Protein AF-A0A8H4QFP4-F1 (afdb_monomer_lite)

Structure (mmCIF, N/CA/C/O backbone):
data_AF-A0A8H4QFP4-F1
#
_entry.id   AF-A0A8H4QFP4-F1
#
loop_
_atom_site.group_PDB
_atom_site.id
_atom_site.type_symbol
_atom_site.label_atom_id
_atom_site.label_alt_id
_atom_site.label_comp_id
_atom_site.label_asym_id
_atom_site.label_entity_id
_atom_site.label_seq_id
_atom_site.pdbx_PDB_ins_code
_atom_site.Cartn_x
_atom_site.Cartn_y
_atom_site.Cartn_z
_atom_site.occupancy
_atom_site.B_iso_or_equiv
_atom_site.auth_seq_id
_atom_site.auth_comp_id
_atom_site.auth_asym_id
_atom_site.auth_atom_id
_atom_site.pdbx_PDB_model_num
ATOM 1 N N . MET A 1 1 ? 19.615 -2.087 7.300 1.00 49.97 1 MET A N 1
ATOM 2 C CA . MET A 1 1 ? 18.516 -1.311 6.683 1.00 49.97 1 MET A CA 1
ATOM 3 C C . MET A 1 1 ? 17.338 -2.218 6.339 1.00 49.97 1 MET A C 1
ATOM 5 O O . MET A 1 1 ? 16.281 -2.030 6.914 1.00 49.97 1 MET A O 1
ATOM 9 N N . LEU A 1 2 ? 17.520 -3.281 5.542 1.00 51.28 2 LEU A N 1
ATOM 10 C CA . LEU A 1 2 ? 16.473 -4.303 5.332 1.00 51.28 2 LEU A CA 1
ATOM 11 C C . LEU A 1 2 ? 16.187 -5.159 6.584 1.00 51.28 2 LEU A C 1
ATOM 13 O O . LEU A 1 2 ? 15.030 -5.436 6.879 1.00 51.28 2 LEU A O 1
ATOM 17 N N . GLU A 1 3 ? 17.214 -5.481 7.381 1.00 47.75 3 GLU A N 1
ATOM 18 C CA . GLU A 1 3 ? 17.048 -6.119 8.705 1.00 47.75 3 GLU A CA 1
ATOM 19 C C . GLU A 1 3 ? 16.192 -5.278 9.670 1.00 47.75 3 GLU A C 1
ATOM 21 O O . GLU A 1 3 ? 15.580 -5.813 10.590 1.00 47.75 3 GLU A O 1
ATOM 26 N N . THR A 1 4 ? 16.134 -3.957 9.462 1.00 50.09 4 THR A N 1
ATOM 27 C CA . THR A 1 4 ? 15.333 -3.031 10.272 1.00 50.09 4 THR A CA 1
ATOM 28 C C . THR A 1 4 ? 13.845 -3.141 9.936 1.00 50.09 4 THR A C 1
ATOM 30 O O . THR A 1 4 ? 13.027 -2.971 10.830 1.00 50.09 4 THR A O 1
ATOM 33 N N . LEU A 1 5 ? 13.491 -3.488 8.690 1.00 51.88 5 LEU A N 1
ATOM 34 C CA . LEU A 1 5 ? 12.107 -3.775 8.298 1.00 51.88 5 LEU A CA 1
ATOM 35 C C . LEU A 1 5 ? 11.649 -5.150 8.802 1.00 51.88 5 LEU A C 1
ATOM 37 O O . LEU A 1 5 ? 10.532 -5.277 9.285 1.00 51.88 5 LEU A O 1
ATOM 41 N N . GLU A 1 6 ? 12.523 -6.161 8.767 1.00 51.56 6 GLU A N 1
ATOM 42 C CA . GLU A 1 6 ? 12.221 -7.497 9.312 1.00 51.56 6 GLU A CA 1
ATOM 43 C C . GLU A 1 6 ? 12.096 -7.502 10.845 1.00 51.56 6 GLU A C 1
ATOM 45 O O . GLU A 1 6 ? 11.341 -8.297 11.397 1.00 51.56 6 GLU A O 1
ATOM 50 N N . LYS A 1 7 ? 12.798 -6.594 11.537 1.00 49.75 7 LYS A N 1
ATOM 51 C CA . LYS A 1 7 ? 12.644 -6.336 12.982 1.00 49.75 7 LYS A CA 1
ATOM 52 C C . LYS A 1 7 ? 11.588 -5.274 13.317 1.00 49.75 7 LYS A C 1
ATOM 54 O O . LYS A 1 7 ? 11.332 -5.037 14.494 1.00 49.75 7 LYS A O 1
ATOM 59 N N . GLY A 1 8 ? 11.018 -4.611 12.313 1.00 45.84 8 GLY A N 1
ATOM 60 C CA . GLY A 1 8 ? 10.252 -3.370 12.443 1.00 45.84 8 GLY A CA 1
ATOM 61 C C . GLY A 1 8 ? 8.747 -3.543 12.620 1.00 45.84 8 GLY A C 1
ATOM 62 O O . GLY A 1 8 ? 8.006 -2.622 12.297 1.00 45.84 8 GLY A O 1
ATOM 63 N N . SER A 1 9 ? 8.271 -4.688 13.115 1.00 49.34 9 SER A N 1
ATOM 64 C CA . SER A 1 9 ? 6.882 -4.805 13.562 1.00 49.34 9 SER A CA 1
ATOM 65 C C . SER A 1 9 ? 6.730 -4.046 14.884 1.00 49.34 9 SER A C 1
ATOM 67 O O . SER A 1 9 ? 6.906 -4.616 15.964 1.00 49.34 9 SER A O 1
ATOM 69 N N . VAL A 1 10 ? 6.459 -2.741 14.822 1.00 53.31 10 VAL A N 1
ATOM 70 C CA . VAL A 1 10 ? 5.993 -2.004 16.001 1.00 53.31 10 VAL A CA 1
ATOM 71 C C . VAL A 1 10 ? 4.677 -2.663 16.420 1.00 53.31 10 VAL A C 1
ATOM 73 O O . VAL A 1 10 ? 3.747 -2.735 15.623 1.00 53.31 10 VAL A O 1
ATOM 76 N N . SER A 1 11 ? 4.619 -3.226 17.630 1.00 50.56 11 SER A N 1
ATOM 77 C CA . SER A 1 11 ? 3.554 -4.139 18.081 1.00 50.56 11 SER A CA 1
ATOM 78 C C . SER A 1 11 ? 2.201 -3.470 18.365 1.00 50.56 11 SER A C 1
ATOM 80 O O . SER A 1 11 ? 1.411 -3.980 19.159 1.00 50.56 11 SER A O 1
ATOM 82 N N . GLU A 1 12 ? 1.935 -2.315 17.774 1.00 59.06 12 GLU A N 1
ATOM 83 C CA . GLU A 1 12 ? 0.670 -1.608 17.915 1.00 59.06 12 GLU A CA 1
ATOM 84 C C . GLU A 1 12 ? -0.135 -1.874 16.653 1.00 59.06 12 GLU A C 1
ATOM 86 O O . GLU A 1 12 ? 0.298 -1.522 15.571 1.00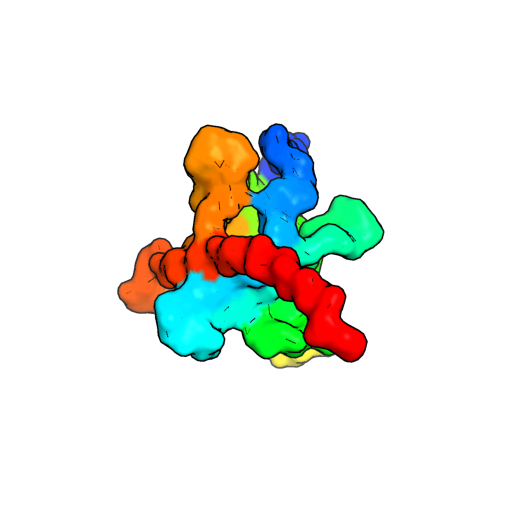 59.06 12 GLU A O 1
ATOM 91 N N . ALA A 1 13 ? -1.269 -2.559 16.761 1.00 66.75 13 ALA A N 1
ATOM 92 C CA . ALA A 1 13 ? -2.140 -2.824 15.619 1.00 66.75 13 ALA A CA 1
ATOM 93 C C . ALA A 1 13 ? -2.524 -1.522 14.872 1.00 66.75 13 ALA A C 1
ATOM 95 O O . ALA A 1 13 ? -2.478 -0.439 15.467 1.00 66.75 13 ALA A O 1
ATOM 96 N N . PRO A 1 14 ? -2.945 -1.605 13.593 1.00 70.25 14 PRO A N 1
ATOM 97 C CA . PRO A 1 14 ? -3.485 -0.454 12.878 1.00 70.25 14 PRO A CA 1
ATOM 98 C C . PRO A 1 14 ? -4.559 0.250 13.712 1.00 70.25 14 PRO A C 1
ATOM 100 O O . PRO A 1 14 ? -5.443 -0.396 14.273 1.00 70.25 14 PRO A O 1
ATOM 103 N N . THR A 1 15 ? -4.476 1.578 13.804 1.00 70.00 15 THR A N 1
ATOM 104 C CA . THR A 1 15 ? -5.427 2.381 14.589 1.00 70.00 15 THR A CA 1
ATOM 105 C C . THR A 1 15 ? -6.840 2.333 14.002 1.00 70.00 15 THR A C 1
ATOM 107 O O . THR A 1 15 ? -7.816 2.439 14.740 1.00 70.00 15 THR A O 1
ATOM 110 N N . GLU A 1 16 ? -6.949 2.138 12.687 1.00 81.31 16 GLU A N 1
ATOM 111 C CA . GLU A 1 16 ? -8.213 1.985 11.969 1.00 81.31 16 GLU A CA 1
ATOM 112 C C . GLU A 1 16 ? -8.458 0.512 11.588 1.00 81.31 16 GLU A C 1
ATOM 114 O O . GLU A 1 16 ? -7.497 -0.227 11.348 1.00 81.31 16 GLU A O 1
ATOM 119 N N . PRO A 1 17 ? -9.724 0.063 11.470 1.00 88.88 17 PRO A N 1
ATOM 120 C CA . PRO A 1 17 ? -10.044 -1.273 10.969 1.00 88.88 17 PRO A CA 1
ATOM 121 C C . PRO A 1 17 ? -9.401 -1.554 9.603 1.00 88.88 17 PRO A C 1
ATOM 123 O O . PRO A 1 17 ? -9.387 -0.684 8.732 1.00 88.88 17 PRO A O 1
ATOM 126 N N . LEU A 1 18 ? -8.942 -2.791 9.366 1.00 90.88 18 LEU A N 1
ATOM 127 C CA . LEU A 1 18 ? -8.293 -3.175 8.100 1.00 90.88 18 LEU A CA 1
ATOM 128 C C . LEU A 1 18 ? -9.156 -2.867 6.867 1.00 90.88 18 LEU A C 1
ATOM 130 O O . LEU A 1 18 ? -8.640 -2.446 5.833 1.00 90.88 18 LEU A O 1
ATOM 134 N N . SER A 1 19 ? -10.478 -3.001 6.995 1.00 91.00 19 SER A N 1
ATOM 135 C CA . SER A 1 19 ? -11.441 -2.682 5.938 1.00 91.00 19 SER A CA 1
ATOM 136 C C . SER A 1 19 ? -11.335 -1.240 5.433 1.00 91.00 19 SER A C 1
ATOM 138 O O . SER A 1 19 ? -11.588 -0.994 4.256 1.00 91.00 19 SER A O 1
ATOM 140 N N . THR A 1 20 ? -10.924 -0.286 6.273 1.00 91.81 20 THR A N 1
ATOM 141 C CA . THR A 1 20 ? -10.773 1.131 5.898 1.00 91.81 20 THR A CA 1
ATOM 142 C C . THR A 1 20 ? -9.725 1.324 4.793 1.00 91.81 20 THR A C 1
ATOM 144 O O . THR A 1 20 ? -9.872 2.203 3.937 1.00 91.81 20 THR A O 1
ATOM 147 N N . TYR A 1 21 ? -8.705 0.464 4.760 1.00 94.00 21 TYR A N 1
ATOM 148 C CA . TYR A 1 21 ? -7.612 0.496 3.785 1.00 94.00 21 TYR A CA 1
ATOM 149 C C . TYR A 1 21 ? -7.921 -0.264 2.487 1.00 94.00 21 TYR A C 1
ATOM 151 O O . TYR A 1 21 ? -7.125 -0.218 1.557 1.00 94.00 21 TYR A O 1
ATOM 159 N N . THR A 1 22 ? -9.052 -0.970 2.401 1.00 94.75 22 THR A N 1
ATOM 160 C CA . THR A 1 22 ? -9.419 -1.730 1.193 1.00 94.75 22 THR A CA 1
ATOM 161 C C . THR A 1 22 ? -9.922 -0.828 0.076 1.00 94.75 22 THR A C 1
ATOM 163 O O . THR A 1 22 ? -10.586 0.174 0.345 1.00 94.75 22 THR A O 1
ATOM 166 N N . GLY A 1 23 ? -9.636 -1.186 -1.172 1.00 94.00 23 GLY A N 1
ATOM 167 C CA . GLY A 1 23 ? -10.086 -0.477 -2.367 1.00 94.00 23 GLY A CA 1
ATOM 168 C C . GLY A 1 23 ? -9.072 -0.541 -3.502 1.00 94.00 23 GLY A C 1
ATOM 169 O O . GLY A 1 23 ? -7.975 -1.082 -3.348 1.00 94.00 23 GLY A O 1
ATOM 170 N N . THR A 1 24 ? -9.449 0.046 -4.631 1.00 93.94 24 THR A N 1
ATOM 171 C CA . THR A 1 24 ? -8.549 0.274 -5.761 1.00 93.94 24 THR A CA 1
ATOM 172 C C . THR A 1 24 ? -7.911 1.646 -5.613 1.00 93.94 24 THR A C 1
ATOM 174 O O . THR A 1 24 ? -8.580 2.612 -5.256 1.00 93.94 24 THR A O 1
ATOM 177 N N . TYR A 1 25 ? -6.606 1.721 -5.835 1.00 94.56 25 TYR A N 1
ATOM 178 C CA . TYR A 1 25 ? -5.821 2.942 -5.745 1.00 94.56 25 TYR A CA 1
ATOM 179 C C . TYR A 1 25 ? -5.143 3.168 -7.079 1.00 94.56 25 TYR A C 1
ATOM 181 O O . TYR A 1 25 ? -4.299 2.353 -7.446 1.00 94.56 25 TYR A O 1
ATOM 189 N N . SER A 1 26 ? -5.466 4.250 -7.779 1.00 92.56 26 SER A N 1
ATOM 190 C CA . SER A 1 26 ? -4.950 4.530 -9.117 1.00 92.56 26 SER A CA 1
ATOM 191 C C . SER A 1 26 ? -4.257 5.890 -9.205 1.00 92.56 26 SER A C 1
ATOM 193 O O . SER A 1 26 ? -4.522 6.814 -8.433 1.00 92.56 26 SER A O 1
ATOM 195 N N . ASN A 1 27 ? -3.306 6.026 -10.125 1.00 89.25 27 ASN A N 1
ATOM 196 C CA . ASN A 1 27 ? -2.833 7.343 -10.541 1.00 89.25 27 ASN A CA 1
ATOM 197 C C . ASN A 1 27 ? -3.816 7.975 -11.542 1.00 89.25 27 ASN A C 1
ATOM 199 O O . ASN A 1 27 ? -4.670 7.301 -12.106 1.00 89.25 27 ASN A O 1
ATOM 203 N N . GLU A 1 28 ? -3.648 9.268 -11.826 1.00 85.44 28 GLU A N 1
ATOM 204 C CA . GLU A 1 28 ? -4.523 10.011 -12.752 1.00 85.44 28 GLU A CA 1
ATOM 205 C C . GLU A 1 28 ? -4.622 9.375 -14.151 1.00 85.44 28 GLU A C 1
ATOM 207 O O . GLU A 1 28 ? -5.681 9.394 -14.771 1.00 85.44 28 GLU A O 1
ATOM 212 N N . ALA A 1 29 ? -3.534 8.774 -14.640 1.00 84.31 29 ALA A N 1
ATOM 213 C CA . ALA A 1 29 ? -3.508 8.106 -15.939 1.00 84.31 29 ALA A CA 1
ATOM 214 C C . ALA A 1 29 ? -4.175 6.715 -15.938 1.00 84.31 29 ALA A C 1
ATOM 216 O O . ALA A 1 29 ? -4.335 6.136 -17.011 1.00 84.31 29 ALA A O 1
ATOM 217 N N . GLN A 1 30 ? -4.525 6.172 -14.763 1.00 79.00 30 GLN A N 1
ATOM 218 C CA . GLN A 1 30 ? -5.070 4.822 -14.540 1.00 79.00 30 GLN A CA 1
ATOM 219 C C . GLN A 1 30 ? -4.221 3.673 -15.110 1.00 79.00 30 GLN A C 1
ATOM 221 O O . GLN A 1 30 ? -4.637 2.518 -15.118 1.00 79.00 30 GLN A O 1
ATOM 226 N N . ASP A 1 31 ? -3.004 3.966 -15.556 1.00 78.88 31 ASP A N 1
ATOM 227 C CA . ASP A 1 31 ? -2.038 2.986 -16.040 1.00 78.88 31 ASP A CA 1
ATOM 228 C C . ASP A 1 31 ? -1.255 2.345 -14.890 1.00 78.88 31 ASP A C 1
ATOM 230 O O . ASP A 1 31 ? -0.456 1.436 -15.115 1.00 78.88 31 ASP A O 1
ATOM 234 N N . ARG A 1 32 ? -1.460 2.826 -13.657 1.00 72.88 32 ARG A N 1
ATOM 235 C CA . ARG A 1 32 ? -0.916 2.263 -12.426 1.00 72.88 32 ARG A CA 1
ATOM 236 C C . ARG A 1 32 ? -1.988 2.215 -11.369 1.00 72.88 32 ARG A C 1
ATOM 238 O O . ARG A 1 32 ? -2.410 3.254 -10.863 1.00 72.88 32 ARG A O 1
ATOM 245 N N . PHE A 1 33 ? -2.346 1.003 -10.974 1.00 84.75 33 PHE A N 1
ATOM 246 C CA . PHE A 1 33 ? -3.221 0.811 -9.838 1.00 84.75 33 PHE A CA 1
ATOM 247 C C . PHE A 1 33 ? -2.821 -0.377 -8.968 1.00 84.75 33 PHE A C 1
ATOM 249 O O . PHE A 1 33 ? -2.139 -1.313 -9.398 1.00 84.75 33 PHE A O 1
ATOM 256 N N . MET A 1 34 ? -3.230 -0.300 -7.709 1.00 93.25 34 MET A N 1
ATOM 257 C CA . MET A 1 34 ? -3.128 -1.365 -6.723 1.00 93.25 34 MET A CA 1
ATOM 258 C C . MET A 1 34 ? -4.510 -1.670 -6.184 1.00 93.25 34 MET A C 1
ATOM 260 O O . MET A 1 34 ? -5.274 -0.756 -5.882 1.00 93.25 34 MET A O 1
ATOM 264 N N . GLU A 1 35 ? -4.798 -2.946 -6.002 1.00 94.56 35 GLU A N 1
ATOM 265 C CA . GLU A 1 35 ? -5.997 -3.386 -5.305 1.00 94.56 35 GLU A CA 1
ATOM 266 C C . GLU A 1 35 ? -5.601 -3.867 -3.920 1.00 94.56 35 GLU A C 1
ATOM 268 O O . GLU A 1 35 ? -4.737 -4.734 -3.790 1.00 94.56 35 GLU A O 1
ATOM 273 N N . ILE A 1 36 ? -6.226 -3.291 -2.895 1.00 95.50 36 ILE A N 1
ATOM 274 C CA . ILE A 1 36 ? -6.041 -3.650 -1.493 1.00 95.50 36 ILE A CA 1
ATOM 275 C C . ILE A 1 36 ? -7.315 -4.326 -0.996 1.00 95.50 36 ILE A C 1
ATOM 277 O O . ILE A 1 36 ? -8.406 -3.764 -1.104 1.00 95.50 36 ILE A O 1
ATOM 281 N N . PHE A 1 37 ? -7.193 -5.509 -0.406 1.00 94.69 37 PHE A N 1
ATOM 282 C CA . PHE A 1 37 ? -8.332 -6.291 0.072 1.00 94.69 37 PHE A CA 1
ATOM 283 C C . PHE A 1 37 ? -7.995 -7.026 1.370 1.00 94.69 37 PHE A C 1
ATOM 285 O O . PHE A 1 37 ? -6.829 -7.173 1.729 1.00 94.69 37 PHE A O 1
ATOM 292 N N . VAL A 1 38 ? -9.029 -7.464 2.090 1.00 94.69 38 VAL A N 1
ATOM 293 C CA . VAL A 1 38 ? -8.873 -8.337 3.260 1.00 94.69 38 VAL A CA 1
ATOM 294 C C . VAL A 1 38 ? -9.115 -9.778 2.830 1.00 94.69 38 VAL A C 1
ATOM 296 O O . VAL A 1 38 ? -10.141 -10.083 2.225 1.00 94.69 38 VAL A O 1
ATOM 299 N N . GLU A 1 39 ? -8.190 -10.665 3.172 1.00 92.69 39 GLU A N 1
ATOM 300 C CA . GLU A 1 39 ? -8.322 -12.111 3.006 1.00 92.69 39 GLU A CA 1
ATOM 301 C C . GLU A 1 39 ? -7.836 -12.787 4.289 1.00 92.69 39 GLU A C 1
ATOM 303 O O . GLU A 1 39 ? -6.724 -12.522 4.734 1.00 92.69 39 GLU A O 1
ATOM 308 N N . ALA A 1 40 ? -8.667 -13.652 4.882 1.00 89.75 40 ALA A N 1
ATOM 309 C CA . ALA A 1 40 ? -8.348 -14.366 6.125 1.00 89.75 40 ALA A CA 1
ATOM 310 C C . ALA A 1 40 ? -7.828 -13.445 7.254 1.00 89.75 40 ALA A C 1
ATOM 312 O O . ALA A 1 40 ? -6.841 -13.758 7.910 1.00 89.75 40 ALA A O 1
ATOM 313 N N . ASP A 1 41 ? -8.496 -12.301 7.450 1.00 87.25 41 ASP A N 1
ATOM 314 C CA . ASP A 1 41 ? -8.153 -11.261 8.436 1.00 87.25 41 ASP A CA 1
ATOM 315 C C . ASP A 1 41 ? -6.788 -10.575 8.230 1.00 87.25 41 ASP A C 1
ATOM 317 O O . ASP A 1 41 ? -6.333 -9.811 9.082 1.00 87.25 41 ASP A O 1
ATOM 321 N N . GLU A 1 42 ? -6.158 -10.767 7.070 1.00 90.19 42 GLU A N 1
ATOM 322 C CA . GLU A 1 42 ? -4.932 -10.082 6.671 1.00 90.19 42 GLU A CA 1
ATOM 323 C C . GLU A 1 42 ? -5.205 -9.101 5.532 1.00 90.19 42 GLU A C 1
ATOM 325 O O . GLU A 1 42 ? -5.970 -9.374 4.603 1.00 90.19 42 GLU A O 1
ATOM 330 N N . LEU A 1 43 ? -4.544 -7.944 5.578 1.00 93.25 43 LEU A N 1
ATOM 331 C CA . LEU A 1 43 ? -4.548 -7.013 4.459 1.00 93.25 43 LEU A CA 1
ATOM 332 C C . LEU A 1 43 ? -3.614 -7.560 3.373 1.00 93.25 43 LEU A C 1
ATOM 334 O O . LEU A 1 43 ? -2.482 -7.961 3.653 1.00 93.25 43 LEU A O 1
ATOM 338 N N . ARG A 1 44 ? -4.073 -7.575 2.126 1.00 94.12 44 ARG A N 1
ATOM 339 C CA . ARG A 1 44 ? -3.299 -8.027 0.971 1.00 94.12 44 ARG A CA 1
ATOM 340 C C . ARG A 1 44 ? -3.401 -7.036 -0.165 1.00 94.12 44 ARG A C 1
ATOM 342 O O . ARG A 1 44 ? -4.319 -6.221 -0.208 1.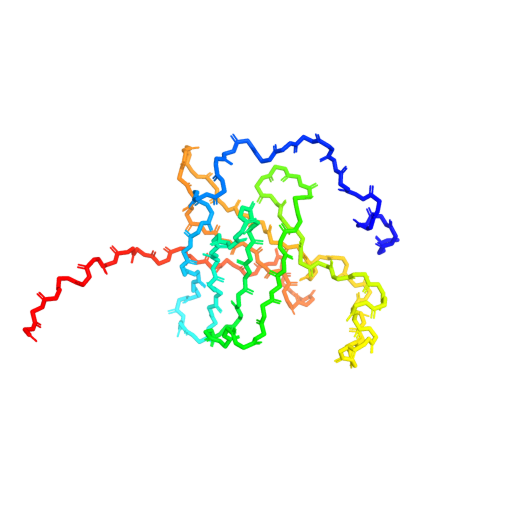00 94.12 44 ARG A O 1
ATOM 349 N N . MET A 1 45 ? -2.455 -7.138 -1.090 1.00 94.50 45 MET A N 1
ATOM 350 C CA . MET A 1 45 ? -2.479 -6.375 -2.326 1.00 94.50 45 MET A CA 1
ATOM 351 C C . MET A 1 45 ? -2.226 -7.231 -3.563 1.00 94.50 45 MET A C 1
ATOM 353 O O . MET A 1 45 ? -1.464 -8.200 -3.501 1.00 94.50 45 MET A O 1
ATOM 357 N N . CYS A 1 46 ? -2.784 -6.804 -4.692 1.00 92.88 46 CYS A N 1
ATOM 358 C CA . CYS A 1 46 ? -2.303 -7.134 -6.032 1.00 92.88 46 CYS A CA 1
ATOM 359 C C . CYS A 1 46 ? -1.975 -5.850 -6.803 1.00 92.88 46 CYS A C 1
ATOM 361 O O . CYS A 1 46 ? -2.510 -4.773 -6.539 1.00 92.88 46 CYS A O 1
ATOM 363 N N . ILE A 1 47 ? -1.036 -5.968 -7.738 1.00 89.31 47 ILE A N 1
ATOM 364 C CA . ILE A 1 47 ? -0.538 -4.858 -8.551 1.00 89.31 47 ILE A CA 1
ATOM 365 C C . ILE A 1 47 ? -1.132 -5.012 -9.953 1.00 89.31 47 ILE A C 1
ATOM 367 O O . ILE A 1 47 ? -1.083 -6.107 -10.511 1.00 89.31 47 ILE A O 1
ATOM 371 N N . GLN A 1 48 ? -1.663 -3.928 -10.526 1.00 87.50 48 GLN A N 1
ATOM 372 C CA . GLN A 1 48 ? -2.217 -3.892 -11.890 1.00 87.50 48 GLN A CA 1
ATOM 373 C C . GLN A 1 48 ? -3.339 -4.919 -12.139 1.00 87.50 48 GLN A C 1
ATOM 375 O O . GLN A 1 48 ? -3.444 -5.480 -13.229 1.00 87.50 48 GLN A O 1
ATOM 380 N N . GLY A 1 49 ? -4.140 -5.219 -11.112 1.00 80.69 49 GLY A N 1
ATOM 381 C CA . GLY A 1 49 ? -5.254 -6.172 -11.193 1.00 80.69 49 GLY A CA 1
ATOM 382 C C . GLY A 1 49 ? -4.840 -7.634 -11.399 1.00 80.69 49 GLY A C 1
ATOM 383 O O . GLY A 1 49 ? -5.695 -8.510 -11.523 1.00 80.69 49 GLY A O 1
ATOM 384 N N . ASP A 1 50 ? -3.538 -7.943 -11.420 1.00 85.12 50 ASP A N 1
ATOM 385 C CA . ASP A 1 50 ? -3.064 -9.322 -11.514 1.00 85.12 50 ASP A CA 1
ATOM 386 C C . ASP A 1 50 ? -3.035 -9.982 -10.135 1.00 85.12 50 ASP A C 1
ATOM 388 O O . ASP A 1 50 ? -1.997 -10.114 -9.486 1.00 85.12 50 ASP A O 1
ATOM 392 N N . CYS A 1 51 ? -4.202 -10.430 -9.682 1.00 85.31 51 CYS A N 1
ATOM 393 C CA . CYS A 1 51 ? -4.347 -11.064 -8.374 1.00 85.31 51 CYS A CA 1
ATOM 394 C C . CYS A 1 51 ? -3.992 -12.562 -8.375 1.00 85.31 51 CYS A C 1
ATOM 396 O O . CYS A 1 51 ? -4.244 -13.256 -7.393 1.00 85.31 51 CYS A O 1
ATOM 398 N N . ARG A 1 52 ? -3.336 -13.066 -9.437 1.00 85.44 52 ARG A N 1
ATOM 399 C CA . ARG A 1 52 ? -2.602 -14.346 -9.371 1.00 85.44 52 ARG A CA 1
ATOM 400 C C . ARG A 1 52 ? -1.372 -14.227 -8.472 1.00 85.44 52 ARG A C 1
ATOM 402 O O . ARG A 1 52 ? -0.926 -15.223 -7.912 1.00 85.44 52 ARG A O 1
ATOM 409 N N . GLU A 1 53 ? -0.851 -13.009 -8.319 1.00 84.31 53 GLU A N 1
ATOM 410 C CA . GLU A 1 53 ? 0.259 -12.676 -7.434 1.00 84.31 53 GLU A CA 1
ATOM 411 C C . GLU A 1 53 ? -0.211 -11.689 -6.365 1.00 84.31 53 GLU A C 1
ATOM 413 O O . GLU A 1 53 ? -0.400 -10.500 -6.623 1.00 84.31 53 GLU A O 1
ATOM 418 N N . THR A 1 54 ? -0.376 -12.187 -5.140 1.00 90.06 54 THR A N 1
ATOM 419 C CA . THR A 1 54 ? -0.803 -11.370 -4.002 1.00 90.06 54 THR A CA 1
ATOM 420 C C . THR A 1 54 ? 0.300 -11.254 -2.960 1.00 90.06 54 THR A C 1
ATOM 422 O O . THR A 1 54 ? 1.097 -12.172 -2.735 1.00 90.06 54 THR A O 1
ATOM 425 N N . TYR A 1 55 ? 0.339 -10.110 -2.287 1.00 89.19 55 TYR A N 1
ATOM 426 C CA . TYR A 1 55 ? 1.326 -9.805 -1.258 1.00 89.19 55 TYR A CA 1
ATOM 427 C C . TYR A 1 55 ? 0.608 -9.493 0.044 1.00 89.19 55 TYR A C 1
ATOM 429 O O . TYR A 1 55 ? -0.271 -8.636 0.068 1.00 89.19 55 TYR A O 1
ATOM 437 N N . ALA A 1 56 ? 0.982 -10.185 1.118 1.00 90.81 56 ALA A N 1
ATOM 438 C CA . ALA A 1 56 ? 0.514 -9.842 2.453 1.00 90.81 56 ALA A CA 1
ATOM 439 C C . ALA A 1 56 ? 1.119 -8.500 2.885 1.00 90.81 56 ALA A C 1
ATOM 441 O O . ALA A 1 56 ? 2.299 -8.233 2.636 1.00 90.81 56 ALA A O 1
ATOM 442 N N . LEU A 1 57 ? 0.298 -7.673 3.522 1.00 91.25 57 LEU A N 1
ATOM 443 C CA . LEU A 1 57 ? 0.658 -6.361 4.031 1.00 91.25 57 LEU A CA 1
ATOM 444 C C . LEU A 1 57 ? 0.808 -6.436 5.547 1.00 91.25 57 LEU A C 1
ATOM 446 O O . LEU A 1 57 ? -0.166 -6.431 6.296 1.00 91.25 57 LEU A O 1
ATOM 450 N N . ALA A 1 58 ? 2.055 -6.496 6.001 1.00 88.88 58 ALA A N 1
ATOM 451 C CA . ALA A 1 58 ? 2.383 -6.473 7.415 1.00 88.88 58 ALA A CA 1
ATOM 452 C C . ALA A 1 58 ? 2.352 -5.034 7.933 1.00 88.88 58 ALA A C 1
ATOM 454 O O . ALA A 1 58 ? 2.938 -4.135 7.324 1.00 88.88 58 ALA A O 1
ATOM 455 N N . TYR A 1 59 ? 1.698 -4.812 9.071 1.00 87.25 59 TYR A N 1
ATOM 456 C CA . TYR A 1 59 ? 1.709 -3.507 9.721 1.00 87.25 59 TYR A CA 1
ATOM 457 C C . TYR A 1 59 ? 3.143 -3.079 10.061 1.00 87.25 59 TYR A C 1
ATOM 459 O O . TYR A 1 59 ? 3.917 -3.856 10.622 1.00 87.25 59 TYR A O 1
ATOM 467 N N . TYR A 1 60 ? 3.485 -1.841 9.712 1.00 85.38 60 TYR A N 1
ATOM 468 C CA . TYR A 1 60 ? 4.812 -1.268 9.939 1.00 85.38 60 TYR A CA 1
ATOM 469 C C . TYR A 1 60 ? 4.767 -0.035 10.854 1.00 85.38 60 TYR A C 1
ATOM 471 O O . TYR A 1 60 ? 5.708 0.235 11.596 1.00 85.38 60 TYR A O 1
ATOM 479 N N . GLY A 1 61 ? 3.669 0.718 10.820 1.00 86.06 61 GLY A N 1
ATOM 480 C CA . GLY A 1 61 ? 3.469 1.908 11.638 1.00 86.06 61 GLY A CA 1
ATOM 481 C C . GLY A 1 61 ? 2.171 2.625 11.271 1.00 86.06 61 GLY A C 1
ATOM 482 O O . GLY A 1 61 ? 1.414 2.124 10.436 1.00 86.06 61 GLY A O 1
ATOM 483 N N . PRO A 1 62 ? 1.907 3.812 11.842 1.00 87.94 62 PRO A N 1
ATOM 484 C CA . PRO A 1 62 ? 0.667 4.545 11.606 1.00 87.94 62 PRO A CA 1
ATOM 485 C C . PRO A 1 62 ? 0.373 4.703 10.111 1.00 87.94 62 PRO A C 1
ATOM 487 O O . PRO A 1 62 ? 1.179 5.267 9.365 1.00 87.94 62 PRO A O 1
ATOM 490 N N . ASN A 1 63 ? -0.764 4.154 9.671 1.00 90.19 63 ASN A N 1
ATOM 491 C CA . ASN A 1 63 ? -1.207 4.135 8.271 1.00 90.19 63 ASN A CA 1
ATOM 492 C C . ASN A 1 63 ? -0.152 3.619 7.277 1.00 90.19 63 ASN A C 1
ATOM 494 O O . ASN A 1 63 ? -0.186 3.963 6.099 1.00 90.19 63 ASN A O 1
ATOM 498 N N . THR A 1 64 ? 0.803 2.813 7.738 1.00 91.56 64 THR A N 1
ATOM 499 C CA . THR A 1 64 ? 1.922 2.336 6.934 1.00 91.56 64 THR A CA 1
ATOM 500 C C . THR A 1 64 ? 2.012 0.825 7.020 1.00 91.56 64 THR A C 1
ATOM 502 O O . THR A 1 64 ? 2.133 0.248 8.103 1.00 91.56 64 THR A O 1
ATOM 505 N N . PHE A 1 65 ? 2.006 0.188 5.858 1.00 92.12 65 PHE A N 1
ATOM 506 C CA . PHE A 1 65 ? 2.127 -1.255 5.728 1.00 92.12 65 PHE A CA 1
ATOM 507 C C . PHE A 1 65 ? 3.335 -1.600 4.872 1.00 92.12 65 PHE A C 1
ATOM 509 O O . PHE A 1 65 ? 3.705 -0.857 3.964 1.00 92.12 65 PHE A O 1
ATOM 516 N N . SER A 1 66 ? 3.952 -2.738 5.159 1.00 90.56 66 SER A N 1
ATOM 517 C CA . SER A 1 66 ? 5.033 -3.286 4.360 1.00 90.56 66 SER A CA 1
ATOM 518 C C . SER A 1 66 ? 4.566 -4.519 3.602 1.00 90.56 66 SER A C 1
ATOM 520 O O . SER A 1 66 ? 3.883 -5.374 4.156 1.00 90.56 66 SER A O 1
ATOM 522 N N . TRP A 1 67 ? 4.971 -4.635 2.345 1.00 89.19 67 TRP A N 1
ATOM 523 C CA . TRP A 1 67 ? 4.791 -5.852 1.546 1.00 89.19 67 TRP A CA 1
ATOM 524 C C . TRP A 1 67 ? 6.100 -6.632 1.412 1.00 89.19 67 TRP A C 1
ATOM 526 O O . TRP A 1 67 ? 6.290 -7.440 0.496 1.00 89.19 67 TRP A O 1
ATOM 536 N N . ILE A 1 68 ? 7.045 -6.358 2.318 1.00 79.94 68 ILE A N 1
ATOM 537 C CA . ILE A 1 68 ? 8.356 -6.974 2.282 1.00 79.94 68 ILE A CA 1
ATOM 538 C C . ILE A 1 68 ? 8.229 -8.458 2.615 1.00 79.94 68 ILE A C 1
ATOM 540 O O . ILE A 1 68 ? 7.778 -8.858 3.684 1.00 79.94 68 ILE A O 1
ATOM 544 N N . GLN A 1 69 ? 8.646 -9.302 1.680 1.00 70.00 69 GLN A N 1
ATOM 545 C CA . GLN A 1 69 ? 8.735 -10.731 1.937 1.00 70.00 69 GLN A CA 1
ATOM 546 C C . GLN A 1 69 ? 10.054 -11.037 2.648 1.00 70.00 69 GLN A C 1
ATOM 548 O O . GLN A 1 69 ? 11.060 -10.337 2.457 1.00 70.00 69 GLN A O 1
ATOM 553 N N . THR A 1 70 ? 10.058 -12.100 3.453 1.00 67.50 70 THR A N 1
ATOM 554 C CA . THR A 1 70 ? 11.297 -12.653 4.009 1.00 67.50 70 THR A CA 1
ATOM 555 C C . THR A 1 70 ? 12.265 -12.986 2.875 1.00 67.50 70 THR A C 1
ATOM 557 O O . THR A 1 70 ? 11.848 -13.271 1.747 1.00 67.50 70 THR A O 1
ATOM 560 N N . TRP A 1 71 ? 13.567 -12.969 3.164 1.00 62.97 71 TRP A N 1
ATOM 561 C CA . TRP A 1 71 ? 14.596 -13.363 2.196 1.00 62.97 71 TRP A CA 1
ATOM 562 C C . TRP A 1 71 ? 14.264 -14.686 1.487 1.00 62.97 71 TRP A C 1
ATOM 564 O O . TRP A 1 71 ? 14.269 -14.750 0.259 1.00 62.97 71 TRP A O 1
ATOM 574 N N . ASN A 1 72 ? 13.871 -15.709 2.254 1.00 64.12 72 ASN A N 1
ATOM 575 C CA . ASN A 1 72 ? 13.482 -17.012 1.713 1.00 64.12 72 ASN A CA 1
ATOM 576 C C . ASN A 1 72 ? 12.246 -16.912 0.808 1.00 64.12 72 ASN A C 1
ATOM 578 O O . ASN A 1 72 ? 12.227 -17.512 -0.262 1.00 64.12 72 ASN A O 1
ATOM 582 N N . GLY A 1 73 ? 11.235 -16.125 1.192 1.00 66.25 73 GLY A N 1
ATOM 583 C CA . GLY A 1 73 ? 10.034 -15.918 0.380 1.00 66.25 73 GLY A CA 1
ATOM 584 C C . GLY A 1 73 ? 10.319 -15.259 -0.975 1.00 66.25 73 GLY A C 1
ATOM 585 O O . GLY A 1 73 ? 9.728 -15.654 -1.979 1.00 66.25 73 GLY A O 1
ATOM 586 N N . ASN A 1 74 ? 11.251 -14.303 -1.020 1.00 67.81 74 ASN A N 1
ATOM 587 C CA . ASN A 1 74 ? 11.701 -13.680 -2.269 1.00 67.81 74 ASN A CA 1
ATOM 588 C C . ASN A 1 74 ? 12.555 -14.639 -3.112 1.00 67.81 74 ASN A C 1
ATOM 590 O O . ASN A 1 74 ? 12.306 -14.785 -4.308 1.00 67.81 74 ASN A O 1
ATOM 594 N N . ALA A 1 75 ? 13.503 -15.347 -2.488 1.00 66.69 75 ALA A N 1
ATOM 595 C CA . ALA A 1 75 ? 14.367 -16.312 -3.168 1.00 66.69 75 ALA A CA 1
ATOM 596 C C . ALA A 1 75 ? 13.569 -17.463 -3.806 1.00 66.69 75 ALA A C 1
ATOM 598 O O . ALA A 1 75 ? 13.816 -17.813 -4.958 1.00 66.69 75 ALA A O 1
ATOM 599 N N . HIS A 1 76 ? 12.555 -17.998 -3.112 1.00 68.88 76 HIS A N 1
ATOM 600 C CA . HIS A 1 76 ? 11.663 -19.031 -3.655 1.00 68.88 76 HIS A CA 1
ATOM 601 C C . HIS A 1 76 ? 10.872 -18.570 -4.885 1.00 68.88 76 HIS A C 1
ATOM 603 O O . HIS A 1 76 ? 10.536 -19.392 -5.733 1.00 68.88 76 HIS A O 1
ATOM 609 N N . ARG A 1 77 ? 10.596 -17.267 -5.000 1.00 70.50 77 ARG A N 1
ATOM 610 C CA . ARG A 1 77 ? 9.915 -16.660 -6.152 1.00 70.50 77 ARG A CA 1
ATOM 611 C C . ARG A 1 77 ? 10.881 -16.102 -7.203 1.00 70.50 77 ARG A C 1
ATOM 613 O O . ARG A 1 77 ? 10.437 -15.435 -8.132 1.00 70.50 77 ARG A O 1
ATOM 620 N N . GLY A 1 78 ? 12.188 -16.342 -7.060 1.00 68.62 78 GLY A N 1
ATOM 621 C CA . GLY A 1 78 ? 13.213 -15.830 -7.976 1.00 68.62 78 GLY A CA 1
ATOM 622 C C . GLY A 1 78 ? 13.336 -14.302 -7.980 1.00 68.62 78 GLY A C 1
ATOM 623 O O . GLY A 1 78 ? 13.786 -13.726 -8.967 1.00 68.62 78 GLY A O 1
ATOM 624 N N . ARG A 1 79 ? 12.909 -13.630 -6.904 1.00 73.06 79 ARG A N 1
ATOM 625 C CA . ARG A 1 79 ? 12.910 -12.167 -6.790 1.00 73.06 79 ARG A CA 1
ATOM 626 C C . ARG A 1 79 ? 14.166 -11.698 -6.065 1.00 73.06 79 ARG A C 1
ATOM 628 O O . ARG A 1 79 ? 14.444 -12.135 -4.949 1.00 73.06 79 ARG A O 1
ATOM 635 N N . PHE A 1 80 ? 14.897 -10.769 -6.674 1.00 65.81 80 PHE A N 1
ATOM 636 C CA . PHE A 1 80 ? 15.958 -10.041 -5.982 1.00 65.81 80 PHE A CA 1
ATOM 637 C C . PHE A 1 80 ? 15.342 -8.940 -5.123 1.00 65.81 80 PHE A C 1
ATOM 639 O O . PHE A 1 80 ? 14.428 -8.238 -5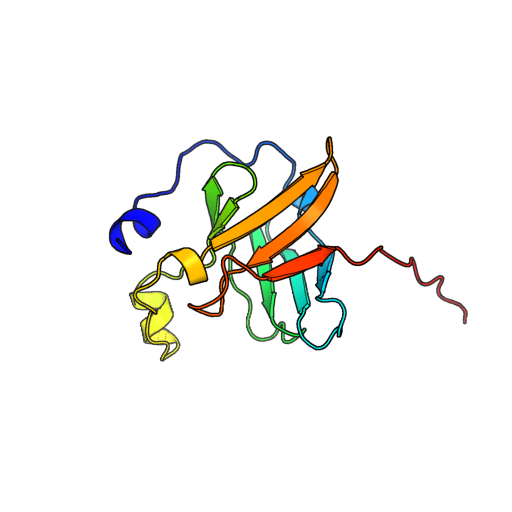.555 1.00 65.81 80 PHE A O 1
ATOM 646 N N . ARG A 1 81 ? 15.832 -8.803 -3.890 1.00 66.25 81 ARG A N 1
ATOM 647 C CA . ARG A 1 81 ? 15.396 -7.737 -2.991 1.00 66.25 81 ARG A CA 1
ATOM 648 C C . ARG A 1 81 ? 16.073 -6.436 -3.404 1.00 66.25 81 ARG A C 1
ATOM 650 O O . ARG A 1 81 ? 17.299 -6.399 -3.507 1.00 66.25 81 ARG A O 1
ATOM 657 N N . ASP A 1 82 ? 15.291 -5.387 -3.606 1.00 71.44 82 ASP A N 1
ATOM 658 C CA . ASP A 1 82 ? 15.837 -4.046 -3.744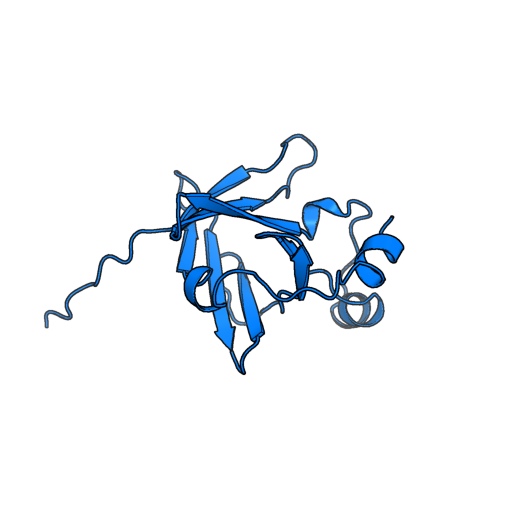 1.00 71.44 82 ASP A CA 1
ATOM 659 C C . ASP A 1 82 ? 16.428 -3.619 -2.386 1.00 71.44 82 ASP A C 1
ATOM 661 O O . ASP A 1 82 ? 15.813 -3.862 -1.340 1.00 71.44 82 ASP A O 1
ATOM 665 N N . PRO A 1 83 ? 17.638 -3.037 -2.346 1.00 68.62 83 PRO A N 1
ATOM 666 C CA . PRO A 1 83 ? 18.226 -2.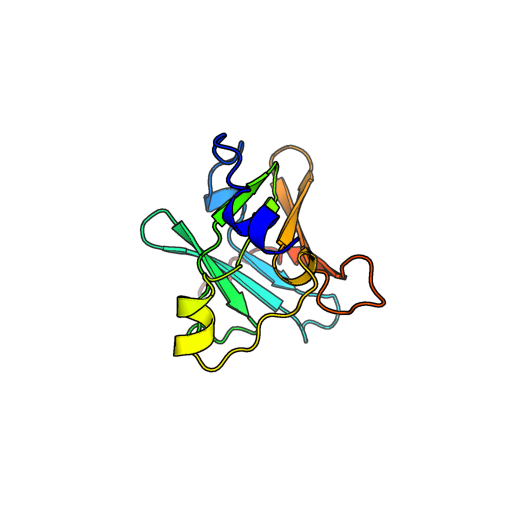556 -1.101 1.00 68.62 83 PRO A CA 1
ATOM 667 C C . PRO A 1 83 ? 17.446 -1.395 -0.461 1.00 68.62 83 PRO A C 1
ATOM 669 O O . PRO A 1 83 ? 17.651 -1.128 0.727 1.00 68.62 83 PRO A O 1
ATOM 672 N N . ARG A 1 84 ? 16.576 -0.706 -1.211 1.00 77.56 84 ARG A N 1
ATOM 673 C CA . ARG A 1 84 ? 15.765 0.415 -0.725 1.00 77.56 84 ARG A CA 1
ATOM 674 C C . ARG A 1 84 ? 14.529 -0.088 0.005 1.00 77.56 84 ARG A C 1
ATOM 676 O O . ARG A 1 84 ? 13.588 -0.620 -0.582 1.00 77.56 84 ARG A O 1
ATOM 683 N N . SER A 1 85 ? 14.524 0.117 1.317 1.00 76.88 85 SER A N 1
ATOM 684 C CA . SER A 1 85 ? 13.406 -0.204 2.205 1.00 76.88 85 SER A CA 1
ATOM 685 C C . SER A 1 85 ? 12.096 0.455 1.773 1.00 76.88 85 SER A C 1
ATOM 687 O O . SER A 1 85 ? 11.022 -0.115 1.942 1.00 76.88 85 SER A O 1
ATOM 689 N N . GLU A 1 86 ? 12.187 1.648 1.198 1.00 82.50 86 GLU A N 1
ATOM 690 C CA . GLU A 1 86 ? 11.070 2.526 0.864 1.00 82.50 86 GLU A CA 1
ATOM 691 C C . GLU A 1 86 ? 10.158 1.919 -0.202 1.00 82.50 86 GLU A C 1
ATOM 693 O O . GLU A 1 86 ? 8.957 2.184 -0.197 1.00 82.50 86 GLU A O 1
ATOM 698 N N . TYR A 1 87 ? 10.708 1.063 -1.066 1.00 86.25 87 TYR A N 1
ATOM 699 C CA . TYR A 1 87 ? 9.968 0.410 -2.148 1.00 86.25 87 TYR A CA 1
ATOM 700 C C . TYR A 1 87 ? 8.952 -0.590 -1.611 1.00 86.25 87 TYR A C 1
ATOM 702 O O . TYR A 1 87 ? 7.926 -0.852 -2.241 1.00 86.25 87 TYR A O 1
ATOM 710 N N . TYR A 1 88 ? 9.230 -1.121 -0.423 1.00 87.50 88 TYR A N 1
ATOM 711 C CA . TYR A 1 88 ? 8.401 -2.106 0.246 1.00 87.50 88 TYR A CA 1
ATOM 712 C C . TYR A 1 88 ? 7.374 -1.491 1.190 1.00 87.50 88 TYR A C 1
ATOM 714 O O . TYR A 1 88 ? 6.670 -2.241 1.860 1.00 87.50 88 TYR A O 1
ATOM 722 N N . LEU A 1 89 ? 7.289 -0.160 1.266 1.00 90.81 89 LEU A N 1
ATOM 723 C CA . LEU A 1 89 ? 6.375 0.546 2.154 1.00 90.81 89 LEU A CA 1
ATOM 724 C C . LEU A 1 89 ? 5.234 1.196 1.372 1.00 90.81 89 LEU A C 1
ATOM 726 O O . LEU A 1 89 ? 5.441 1.910 0.391 1.00 90.81 89 LEU A O 1
ATOM 730 N N . LEU A 1 90 ? 4.029 0.975 1.876 1.00 93.50 90 LEU A N 1
ATOM 731 C CA . LEU A 1 90 ? 2.780 1.575 1.447 1.00 93.50 90 LEU A CA 1
ATOM 732 C C . LEU A 1 90 ? 2.316 2.538 2.534 1.00 93.50 90 LEU A C 1
ATOM 734 O O . LEU A 1 90 ? 2.040 2.108 3.654 1.00 93.50 90 LEU A O 1
ATOM 738 N N . ARG A 1 91 ? 2.259 3.837 2.225 1.00 94.06 91 ARG A N 1
ATOM 739 C CA . ARG A 1 91 ? 1.837 4.879 3.175 1.00 94.06 91 ARG A CA 1
ATOM 740 C C . ARG A 1 91 ? 0.461 5.395 2.788 1.00 94.06 91 ARG A C 1
ATOM 742 O O . ARG A 1 91 ? 0.334 6.116 1.804 1.00 94.06 91 ARG A O 1
ATOM 749 N N . PHE A 1 92 ? -0.560 5.023 3.542 1.00 94.06 92 PHE A N 1
ATOM 750 C CA . PHE A 1 92 ? -1.927 5.454 3.295 1.00 94.06 92 PHE A CA 1
ATOM 751 C C . PHE A 1 92 ? -2.140 6.892 3.768 1.00 94.06 92 PHE A C 1
ATOM 753 O O . PHE A 1 92 ? -1.774 7.261 4.886 1.00 94.06 92 PHE A O 1
ATOM 760 N N . GLU A 1 93 ? -2.760 7.700 2.914 1.00 93.25 93 GLU A N 1
ATOM 761 C CA . GLU A 1 93 ? -3.224 9.033 3.279 1.00 93.25 93 GLU A CA 1
ATOM 762 C C . GLU A 1 93 ? -4.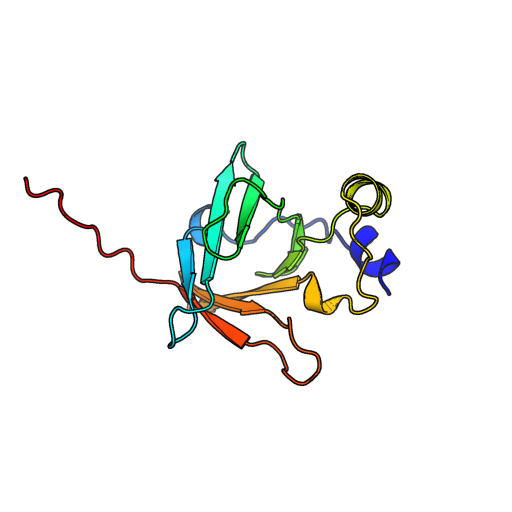601 8.928 3.925 1.00 93.25 93 GLU A C 1
ATOM 764 O O . GLU A 1 93 ? -5.520 8.329 3.362 1.00 93.25 93 GLU A O 1
ATOM 769 N N . VAL A 1 94 ? -4.726 9.504 5.120 1.00 89.88 94 VAL A N 1
ATOM 770 C CA . VAL A 1 94 ? -5.957 9.493 5.909 1.00 89.88 94 VAL A CA 1
ATOM 771 C C . VAL A 1 94 ? -6.393 10.927 6.173 1.00 89.88 94 VAL A C 1
ATOM 773 O O . VAL A 1 94 ? -5.629 11.727 6.712 1.00 89.88 94 VAL A O 1
ATOM 776 N N . SER A 1 95 ? -7.637 11.237 5.819 1.00 87.94 95 SER A N 1
ATOM 777 C CA . SER A 1 95 ? -8.313 12.491 6.143 1.00 87.94 95 SER A CA 1
ATOM 778 C C . SER A 1 95 ? -9.469 12.195 7.096 1.00 87.94 95 SER A C 1
ATOM 780 O O . SER A 1 95 ? -10.439 11.520 6.743 1.00 87.94 95 SER A O 1
ATOM 782 N N . GLY A 1 96 ? -9.350 12.637 8.350 1.00 86.19 96 GLY A N 1
ATOM 783 C CA . GLY A 1 96 ? -10.281 12.247 9.410 1.00 86.19 96 GLY A CA 1
ATOM 784 C C . GLY A 1 96 ? -10.225 10.739 9.676 1.00 86.19 96 GLY A C 1
ATOM 785 O O . GLY A 1 96 ? -9.235 10.255 10.210 1.00 86.19 96 GLY A O 1
ATOM 786 N N . ARG A 1 97 ? -11.288 10.014 9.306 1.00 82.25 97 ARG A N 1
ATOM 787 C CA . ARG A 1 97 ? -11.392 8.540 9.407 1.00 82.25 97 ARG A CA 1
ATOM 788 C C . ARG A 1 97 ? -11.406 7.837 8.046 1.00 82.25 97 ARG A C 1
ATOM 790 O O . ARG A 1 97 ? -11.692 6.647 7.964 1.00 82.25 97 ARG A O 1
ATOM 797 N N . GLN A 1 98 ? -11.166 8.575 6.964 1.00 87.62 98 GLN A N 1
ATOM 798 C CA . GLN A 1 98 ? -11.248 8.052 5.607 1.00 87.62 98 GLN A CA 1
ATOM 799 C C . GLN A 1 98 ? -9.855 7.953 4.998 1.00 87.62 98 GLN A C 1
ATOM 801 O O . GLN A 1 98 ? -9.112 8.931 4.974 1.00 87.62 98 GLN A O 1
ATOM 806 N N . VAL A 1 99 ? -9.523 6.779 4.463 1.00 92.62 99 VAL A N 1
ATOM 807 C CA . VAL A 1 99 ? -8.347 6.609 3.607 1.00 92.62 99 VAL A CA 1
ATOM 808 C C . VAL A 1 99 ? -8.675 7.174 2.227 1.00 92.62 99 VAL A C 1
ATOM 810 O O . VAL A 1 99 ? -9.604 6.699 1.574 1.00 92.62 99 VAL A O 1
ATOM 813 N N . THR A 1 100 ? -7.926 8.185 1.798 1.00 93.81 100 THR A N 1
ATOM 814 C CA . THR A 1 100 ? -8.134 8.907 0.531 1.00 93.81 100 THR A CA 1
ATOM 815 C C . THR A 1 100 ? -7.135 8.507 -0.545 1.00 93.81 100 THR A C 1
ATOM 817 O O . THR A 1 100 ? -7.379 8.723 -1.729 1.00 93.81 100 THR A O 1
ATOM 820 N N . GLY A 1 101 ? -6.009 7.912 -0.157 1.00 93.81 101 GLY A N 1
ATOM 821 C CA . GLY A 1 101 ? -4.974 7.532 -1.102 1.00 93.81 101 GLY A CA 1
ATOM 822 C C . GLY A 1 101 ? -3.866 6.701 -0.479 1.00 93.81 101 GLY A C 1
ATOM 823 O O . GLY A 1 101 ? -3.909 6.333 0.696 1.00 93.81 101 GLY A O 1
ATOM 824 N N . LEU A 1 102 ? -2.874 6.407 -1.304 1.00 93.50 102 LEU A N 1
ATOM 825 C CA . LEU A 1 102 ? -1.729 5.573 -1.000 1.00 93.50 102 LEU A CA 1
ATOM 826 C C . LEU A 1 102 ? -0.494 6.142 -1.701 1.00 93.50 102 LEU A C 1
ATOM 828 O O . LEU A 1 102 ? -0.486 6.301 -2.915 1.00 93.50 102 LEU A O 1
ATOM 832 N N . LYS A 1 103 ? 0.574 6.410 -0.953 1.00 94.00 103 LYS A N 1
ATOM 833 C CA . LYS A 1 103 ? 1.881 6.777 -1.503 1.00 94.00 103 LYS A CA 1
ATOM 834 C C . LYS A 1 103 ? 2.783 5.560 -1.620 1.00 94.00 103 LYS A C 1
ATOM 836 O O . LYS A 1 103 ? 3.007 4.853 -0.633 1.00 94.00 103 LYS A O 1
ATOM 841 N N . TRP A 1 104 ? 3.360 5.380 -2.807 1.00 91.94 104 TRP A N 1
ATOM 842 C CA . TRP A 1 104 ? 4.315 4.313 -3.095 1.00 91.94 104 TRP A CA 1
ATOM 843 C C . TRP A 1 104 ? 5.547 4.825 -3.849 1.00 91.94 104 TRP A C 1
ATOM 845 O O . TRP A 1 104 ? 5.450 5.359 -4.957 1.00 91.94 104 TRP A O 1
ATOM 855 N N . ALA A 1 105 ? 6.723 4.649 -3.244 1.00 89.25 105 ALA A N 1
ATOM 856 C CA . ALA A 1 105 ? 8.014 5.041 -3.805 1.00 89.25 105 ALA A CA 1
ATOM 857 C C . ALA A 1 105 ? 8.617 3.883 -4.605 1.00 89.25 105 ALA A C 1
ATOM 859 O O . ALA A 1 105 ? 9.460 3.160 -4.101 1.00 89.25 105 ALA A O 1
ATOM 860 N N . HIS A 1 106 ? 8.156 3.674 -5.835 1.00 82.81 106 HIS A N 1
ATOM 861 C CA . HIS A 1 106 ? 8.673 2.632 -6.737 1.00 82.81 106 HIS A CA 1
ATOM 862 C C . HIS A 1 106 ? 9.772 3.138 -7.688 1.00 82.81 106 HIS A C 1
ATOM 864 O O . HIS A 1 106 ? 10.358 2.354 -8.431 1.00 82.81 106 HIS A O 1
ATOM 870 N N . ASP A 1 107 ? 10.016 4.448 -7.702 1.00 79.88 107 ASP A N 1
ATOM 871 C CA . ASP A 1 107 ? 11.025 5.122 -8.515 1.00 79.88 107 ASP A CA 1
ATOM 872 C C . ASP A 1 107 ? 11.974 5.869 -7.568 1.00 79.88 107 ASP A C 1
ATOM 874 O O . ASP A 1 107 ? 11.497 6.605 -6.699 1.00 79.88 107 ASP A O 1
ATOM 878 N N . PRO A 1 108 ? 13.302 5.707 -7.698 1.00 78.19 108 PRO A N 1
ATOM 879 C CA . PRO A 1 108 ? 14.250 6.330 -6.777 1.00 78.19 108 PRO A CA 1
ATOM 880 C C . PRO A 1 108 ? 14.336 7.849 -6.888 1.00 78.19 108 PRO A C 1
ATOM 882 O O . PRO A 1 108 ? 14.961 8.487 -6.042 1.00 78.19 108 PRO A O 1
ATOM 885 N N . HIS A 1 109 ? 13.768 8.422 -7.942 1.00 81.19 109 HIS A N 1
ATOM 886 C CA . HIS A 1 109 ? 13.729 9.855 -8.180 1.00 81.19 109 HIS A CA 1
ATOM 887 C C . HIS A 1 109 ? 12.426 10.493 -7.689 1.00 81.19 109 HIS A C 1
ATOM 889 O O . HIS A 1 109 ? 12.278 11.710 -7.786 1.00 81.19 109 HIS A O 1
ATOM 895 N N . LEU A 1 110 ? 11.497 9.697 -7.147 1.00 75.94 110 LEU A N 1
ATOM 896 C CA . LEU A 1 110 ? 10.230 10.162 -6.597 1.00 75.94 110 LEU A CA 1
ATOM 897 C C . LEU A 1 110 ? 10.187 9.934 -5.084 1.00 75.94 110 LEU A C 1
ATOM 899 O O . LEU A 1 110 ? 10.513 8.856 -4.595 1.00 75.94 110 LEU A O 1
ATOM 903 N N . ASP A 1 111 ? 9.656 10.907 -4.345 1.00 79.94 111 ASP A N 1
ATOM 904 C CA . ASP A 1 111 ? 9.364 10.786 -2.903 1.00 79.94 111 ASP A CA 1
ATOM 905 C C . ASP A 1 111 ? 8.083 9.958 -2.622 1.00 79.94 111 ASP A C 1
ATOM 907 O O . ASP A 1 111 ? 7.419 10.077 -1.594 1.00 79.94 111 ASP A O 1
ATOM 911 N N . GLY A 1 112 ? 7.700 9.110 -3.580 1.00 85.44 112 GLY A N 1
ATOM 912 C CA . GLY A 1 112 ? 6.431 8.394 -3.614 1.00 85.44 112 GLY A CA 1
ATOM 913 C C . GLY A 1 112 ? 5.417 9.018 -4.569 1.00 85.44 112 GLY A C 1
ATOM 914 O O . GLY A 1 112 ? 5.083 10.196 -4.478 1.00 85.44 112 GLY A O 1
ATOM 915 N N . GLN A 1 113 ? 4.882 8.198 -5.471 1.00 90.00 113 GLN A N 1
ATOM 916 C CA . GLN A 1 113 ? 3.712 8.563 -6.267 1.00 90.00 113 GLN A CA 1
ATOM 917 C C . GLN A 1 113 ? 2.458 8.390 -5.411 1.00 90.00 113 GLN A C 1
ATOM 919 O O . GLN A 1 113 ? 2.287 7.342 -4.786 1.00 90.00 113 GLN A O 1
ATOM 924 N N . LEU A 1 114 ? 1.587 9.401 -5.398 1.00 92.56 114 LEU A N 1
ATOM 925 C CA . LEU A 1 114 ? 0.253 9.287 -4.818 1.00 92.56 114 LEU A CA 1
ATOM 926 C C . LEU A 1 114 ? -0.666 8.542 -5.792 1.00 92.56 114 LEU A C 1
ATOM 928 O O . LEU A 1 114 ? -0.827 8.954 -6.940 1.00 92.56 114 LEU A O 1
ATOM 932 N N . LEU A 1 115 ? -1.267 7.466 -5.303 1.00 93.06 115 LEU A N 1
ATOM 933 C CA . LEU A 1 115 ? -2.378 6.754 -5.912 1.00 93.06 115 LEU A CA 1
ATOM 934 C C . LEU A 1 115 ? -3.637 7.134 -5.131 1.00 93.06 115 LEU A C 1
ATOM 936 O O . LEU A 1 115 ? -3.702 6.940 -3.915 1.00 93.06 115 LEU A O 1
ATOM 940 N N . VAL A 1 116 ? -4.613 7.726 -5.804 1.00 94.62 116 VAL A N 1
ATOM 941 C CA . VAL A 1 116 ? -5.878 8.136 -5.194 1.00 94.62 116 VAL A CA 1
ATOM 942 C C . VAL A 1 116 ? -6.766 6.910 -5.073 1.00 94.62 116 VAL A C 1
ATOM 944 O O . VAL A 1 116 ? -6.782 6.063 -5.961 1.00 94.62 116 VAL A O 1
ATOM 947 N N . LYS A 1 117 ? -7.478 6.790 -3.953 1.00 94.00 117 LYS A N 1
ATOM 948 C CA . LYS A 1 117 ? -8.463 5.729 -3.781 1.00 94.00 117 LYS A CA 1
ATOM 949 C C . LYS A 1 117 ? -9.624 5.992 -4.734 1.00 94.00 117 LYS A C 1
ATOM 951 O O . LYS A 1 117 ? -10.269 7.034 -4.621 1.00 94.00 117 LYS A O 1
ATOM 956 N N . ASP A 1 118 ? -9.882 5.059 -5.637 1.00 89.12 118 ASP A N 1
ATOM 957 C CA . ASP A 1 118 ? -11.012 5.148 -6.547 1.00 89.12 118 ASP A CA 1
ATOM 958 C C . ASP A 1 118 ? -12.293 5.224 -5.713 1.00 89.12 118 ASP A C 1
ATOM 960 O O . ASP A 1 118 ? -12.494 4.458 -4.760 1.00 89.12 118 ASP A O 1
ATOM 964 N N . GLU A 1 119 ? -13.169 6.169 -6.049 1.00 77.56 119 GLU A N 1
ATOM 965 C CA . GLU A 1 119 ? -14.509 6.147 -5.486 1.00 77.56 119 GLU A CA 1
ATOM 966 C C . GLU A 1 119 ? -15.161 4.833 -5.911 1.00 77.56 119 GLU A C 1
ATOM 968 O O . GLU A 1 119 ? -15.133 4.467 -7.088 1.00 77.56 119 GLU A O 1
ATOM 973 N N . ILE A 1 120 ? -15.753 4.110 -4.956 1.00 55.06 120 ILE A N 1
ATOM 974 C CA . ILE A 1 120 ? -16.634 2.995 -5.291 1.00 55.06 120 ILE A CA 1
ATOM 975 C C . ILE A 1 120 ? -17.825 3.616 -6.019 1.00 55.06 120 ILE A C 1
ATOM 977 O O . ILE A 1 120 ? -18.831 3.979 -5.405 1.00 55.06 120 ILE A O 1
ATOM 981 N N . VAL A 1 121 ? -17.727 3.734 -7.342 1.00 43.50 121 VAL A N 1
ATOM 982 C CA . VAL A 1 121 ? -18.903 3.827 -8.187 1.00 43.50 121 VAL A CA 1
ATOM 983 C C . VAL A 1 121 ? -19.563 2.478 -7.995 1.00 43.50 121 VAL A C 1
ATOM 985 O O . VAL A 1 121 ? -19.137 1.464 -8.547 1.00 43.50 121 VAL A O 1
ATOM 988 N N . SER A 1 122 ? -20.546 2.443 -7.098 1.00 39.31 122 SER A N 1
ATOM 989 C CA . SER A 1 122 ? -21.446 1.312 -6.968 1.00 39.31 122 SER A CA 1
ATOM 990 C C . SER A 1 122 ? -22.143 1.210 -8.315 1.00 39.31 122 SER A C 1
ATOM 992 O O . SER A 1 122 ? -23.156 1.869 -8.539 1.00 39.31 122 SER A O 1
ATOM 994 N N . ASN A 1 123 ? -21.551 0.467 -9.250 1.00 34.31 123 ASN A N 1
ATOM 995 C CA . ASN A 1 123 ? -22.202 0.118 -10.491 1.00 34.31 123 ASN A CA 1
ATOM 996 C C . ASN A 1 123 ? -23.406 -0.722 -10.081 1.00 34.31 123 ASN A C 1
ATOM 998 O O . ASN A 1 123 ? -23.303 -1.910 -9.779 1.00 34.31 123 ASN A O 1
ATOM 1002 N N . LEU A 1 124 ? -24.544 -0.034 -9.996 1.00 38.91 124 LEU A N 1
ATOM 1003 C CA . LEU A 1 124 ? -25.867 -0.601 -10.122 1.00 38.91 124 LEU A CA 1
ATOM 1004 C C . LEU A 1 124 ? -25.800 -1.610 -11.263 1.00 38.91 124 LEU A C 1
ATOM 1006 O O . LEU A 1 124 ? -25.614 -1.240 -12.421 1.00 38.91 124 LEU A O 1
ATOM 1010 N N . PHE A 1 125 ? -25.936 -2.886 -10.915 1.00 44.06 125 PHE A N 1
ATOM 1011 C CA . PHE A 1 125 ? -26.348 -3.895 -11.870 1.00 44.06 125 PHE A CA 1
ATOM 1012 C C . PHE A 1 125 ? -27.643 -3.407 -12.531 1.00 44.06 125 PHE A C 1
ATOM 1014 O O . PHE A 1 125 ? -28.697 -3.340 -11.901 1.00 44.06 125 PHE A O 1
ATOM 1021 N N . VAL A 1 126 ? -27.530 -3.036 -13.799 1.00 40.22 126 VAL A N 1
ATOM 1022 C CA . VAL A 1 126 ? -28.604 -2.920 -14.785 1.00 40.22 126 VAL A CA 1
ATOM 1023 C C . VAL A 1 126 ? -27.954 -3.527 -16.033 1.00 40.22 126 VAL A C 1
ATOM 1025 O O . VAL A 1 126 ? -26.977 -2.968 -16.517 1.00 40.22 126 VAL A O 1
ATOM 1028 N N . GLN A 1 127 ? -28.295 -4.711 -16.535 1.00 37.31 127 GLN A N 1
ATOM 1029 C CA . GLN A 1 127 ? -29.517 -5.518 -16.538 1.00 37.31 127 GLN A CA 1
ATOM 1030 C C . GLN A 1 127 ? -29.144 -7.005 -16.553 1.00 37.31 127 GLN A C 1
ATOM 1032 O O . GLN A 1 127 ? -28.066 -7.324 -17.103 1.00 37.31 127 GLN A O 1
#

InterPro domains:
  IPR021860 Peptidase S12, Pab87-related, C-terminal [PF11954] (10-114)

Sequence (127 aa):
MLETLEKGSVSEAPTEPLSTYTGTYSNEAQDRFMEIFVEADELRMCIQGDCRETYALAYYGPNTFSWIQTWNGNAHRGRFRDPRSEYYLLRFEVSGRQVTGLKWAHDPHLDGQLLVKDEIVSNLFVQ

Foldseek 3Di:
DVVCQVVQQPVDPAPAQQVLVAFWFADPVNQWIKGWDDDPNFIKIDTPPPVVDIFTWGDRDHQKTFSDDDPVVCVVVVHDDDPDRQQRMWHFDDDPRHGQWIFHCNDPVDPTDTTGGDDPPVPPDDD

pLDDT: mean 79.05, std 16.34, range [34.31, 95.5]

Secondary structure (DSSP, 8-state):
-HHHHHT---S---SS-GGGG-EEEE-TTSSSEEEEEEETTEEEEEETT-TTS-EE-EEEETTEEE-PPPHHHHHHTTPPPPS-GGGGEEEEEEETTEEEEEEE--STTSS-EEEEEPP--------

Radius of gyration: 15.04 Å; chains: 1; bounding box: 48×32×35 Å

Organism: NCBI:txid354080